Protein AF-A0A7C7RKV3-F1 (afdb_monomer_lite)

Foldseek 3Di:
DDDPDDALQAVLVVCVVPNDPDDDDDPCQQQVQPVHNVLSVVLNVQSVVCVVVVHHLVVSLVVRVSVVSRCVVRNHDHD

Secondary structure (DSSP, 8-state):
-B-S---GGGHHHHHHHH-SSS-B--HHHHHT-TT-HHHHHHHHHHHHHHHHTT--HHHHTTT-HHHHHHHHHH-SS--

pLDDT: mean 91.54, std 10.58, range [46.47, 98.31]

Sequence (79 aa):
AACGGVFPGSLEANILTFGQDQILMADEAIFFHPWGIRAGAKALREALDAIMRGEGVLMAAQTHDELKQAIEKWGYGPV

Structure (mmCIF, N/CA/C/O backbone):
data_AF-A0A7C7RKV3-F1
#
_entry.id   AF-A0A7C7RKV3-F1
#
loop_
_atom_site.group_PDB
_atom_site.id
_atom_site.type_symbol
_atom_site.label_atom_id
_atom_site.label_alt_id
_atom_site.label_comp_id
_atom_site.label_asym_id
_atom_site.label_entity_id
_atom_site.label_seq_id
_atom_site.pdbx_PDB_ins_code
_atom_site.Cartn_x
_atom_site.Cartn_y
_atom_site.Cartn_z
_atom_site.occupancy
_atom_site.B_iso_or_equiv
_atom_site.auth_seq_id
_atom_site.auth_comp_id
_atom_site.auth_asym_id
_atom_site.auth_atom_id
_atom_site.pdbx_PDB_model_num
ATOM 1 N N . ALA A 1 1 ? -16.295 9.363 0.936 1.00 49.22 1 ALA A N 1
ATOM 2 C CA . ALA A 1 1 ? -15.133 9.042 0.088 1.00 49.22 1 ALA A CA 1
ATOM 3 C C . ALA A 1 1 ? -13.989 9.948 0.512 1.00 49.22 1 ALA A C 1
ATOM 5 O O . ALA A 1 1 ? -14.191 11.158 0.545 1.00 49.22 1 ALA A O 1
ATOM 6 N N . ALA A 1 2 ? -12.842 9.387 0.895 1.00 53.75 2 ALA A N 1
ATOM 7 C CA . ALA A 1 2 ? -11.618 10.172 1.048 1.00 53.75 2 ALA A CA 1
ATOM 8 C C . ALA A 1 2 ? -11.092 10.524 -0.356 1.00 53.75 2 ALA A C 1
ATOM 10 O O . ALA A 1 2 ? -11.069 9.652 -1.222 1.00 53.75 2 ALA A O 1
ATOM 11 N N . CYS A 1 3 ? -10.741 11.789 -0.595 1.00 46.47 3 CYS A N 1
ATOM 12 C CA . CYS A 1 3 ? -10.280 12.294 -1.890 1.00 46.47 3 CYS A CA 1
ATOM 13 C C . CYS A 1 3 ? -8.885 12.906 -1.706 1.00 46.47 3 CYS A C 1
ATOM 15 O O . CYS A 1 3 ? -8.753 13.888 -0.978 1.00 46.47 3 CYS A O 1
ATOM 17 N N . GLY A 1 4 ? -7.875 12.322 -2.359 1.00 58.44 4 GLY A N 1
ATOM 18 C CA . GLY A 1 4 ? -6.464 12.714 -2.251 1.00 58.44 4 GLY A CA 1
ATOM 19 C C . GLY A 1 4 ? -5.707 11.998 -1.123 1.00 58.44 4 GLY A C 1
ATOM 20 O O . GLY A 1 4 ? -6.232 11.806 -0.029 1.00 58.44 4 GLY A O 1
ATOM 21 N N . GLY A 1 5 ? -4.470 11.571 -1.402 1.00 73.88 5 GLY A N 1
ATOM 22 C CA . GLY A 1 5 ? -3.567 10.951 -0.417 1.00 73.88 5 GLY A CA 1
ATOM 23 C C . GLY A 1 5 ? -3.881 9.497 -0.032 1.00 73.88 5 GLY A C 1
ATOM 24 O O . GLY A 1 5 ? -3.309 8.962 0.914 1.00 73.88 5 GLY A O 1
ATOM 25 N N . VAL A 1 6 ? -4.774 8.806 -0.742 1.00 86.25 6 VAL A N 1
ATOM 26 C CA . VAL A 1 6 ? -5.037 7.386 -0.466 1.00 86.25 6 VAL A CA 1
ATOM 27 C C . VAL A 1 6 ? -3.984 6.534 -1.173 1.00 86.25 6 VAL A C 1
ATOM 29 O O . VAL A 1 6 ? -4.060 6.282 -2.374 1.00 86.25 6 VAL A O 1
ATOM 32 N N . PHE A 1 7 ? -2.999 6.080 -0.409 1.00 93.00 7 PHE A N 1
ATOM 33 C CA . PHE A 1 7 ? -1.948 5.158 -0.830 1.00 93.00 7 PHE A CA 1
ATOM 34 C C . PHE A 1 7 ? -1.871 3.990 0.162 1.0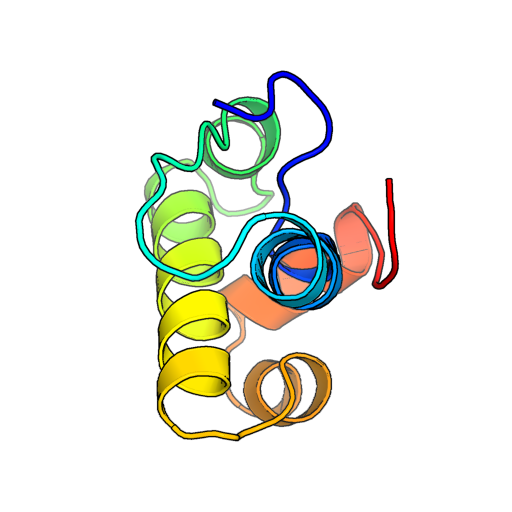0 93.00 7 PHE A C 1
ATOM 36 O O . PHE A 1 7 ? -2.424 4.085 1.258 1.00 93.00 7 PHE A O 1
ATOM 43 N N . PRO A 1 8 ? -1.216 2.866 -0.181 1.00 94.88 8 PRO A N 1
ATOM 44 C CA . PRO A 1 8 ? -1.246 1.668 0.661 1.00 94.88 8 PRO A CA 1
ATOM 45 C C . PRO A 1 8 ? -0.853 1.915 2.126 1.00 94.88 8 PRO A C 1
ATOM 47 O O . PRO A 1 8 ? -1.490 1.382 3.031 1.00 94.88 8 PRO A O 1
ATOM 50 N N . GLY A 1 9 ? 0.128 2.791 2.365 1.00 94.12 9 GLY A N 1
ATOM 51 C CA . GLY A 1 9 ? 0.581 3.163 3.706 1.00 94.12 9 GLY A CA 1
ATOM 52 C C . GLY A 1 9 ? -0.379 4.035 4.529 1.00 94.12 9 GLY A C 1
ATOM 53 O O . GLY A 1 9 ? -0.169 4.147 5.734 1.00 94.12 9 GLY A O 1
ATOM 54 N N . SER A 1 10 ? -1.423 4.623 3.929 1.00 94.00 10 SER A N 1
ATOM 55 C CA . SER A 1 10 ? -2.431 5.430 4.638 1.00 94.00 10 SER A CA 1
ATOM 56 C C . SER A 1 10 ? -3.731 4.671 4.935 1.00 94.00 10 SER A C 1
ATOM 58 O O . SER A 1 10 ? -4.582 5.168 5.678 1.00 94.00 10 SER A O 1
ATOM 60 N N . LEU A 1 11 ? -3.887 3.443 4.417 1.00 93.88 11 LEU A N 1
ATOM 61 C CA . LEU A 1 11 ? -5.132 2.674 4.530 1.00 93.88 11 LEU A CA 1
ATOM 62 C C . LEU A 1 11 ? -5.505 2.300 5.968 1.00 93.88 11 LEU A C 1
ATOM 64 O O . LEU A 1 11 ? -6.683 2.349 6.308 1.00 93.88 11 LEU A O 1
ATOM 68 N N . GLU A 1 12 ? -4.538 1.965 6.824 1.00 92.69 12 GLU A N 1
ATOM 69 C CA . GLU A 1 12 ? -4.817 1.642 8.233 1.00 92.69 12 GLU A CA 1
ATOM 70 C C . GLU A 1 12 ? -5.425 2.834 8.970 1.00 92.69 12 GLU A C 1
ATOM 72 O O . GLU A 1 12 ? -6.481 2.707 9.590 1.00 92.69 12 GLU A O 1
ATOM 77 N N . ALA A 1 13 ? -4.800 4.009 8.849 1.00 91.56 13 ALA A N 1
ATOM 78 C CA . ALA A 1 13 ? -5.303 5.239 9.452 1.00 91.56 13 ALA A CA 1
ATOM 79 C C . ALA A 1 13 ? -6.679 5.614 8.884 1.00 91.56 13 ALA A C 1
ATOM 81 O O . ALA A 1 13 ? -7.575 6.024 9.624 1.00 91.56 13 ALA A O 1
ATOM 82 N N . ASN A 1 14 ? -6.867 5.431 7.576 1.00 92.31 14 ASN A N 1
ATOM 83 C CA . ASN A 1 14 ? -8.127 5.709 6.906 1.00 92.31 14 ASN A CA 1
ATOM 84 C C . ASN A 1 14 ? -9.265 4.802 7.413 1.00 92.31 14 ASN A C 1
ATOM 86 O O . ASN A 1 14 ? -10.324 5.302 7.788 1.00 92.31 14 ASN A O 1
ATOM 90 N N . ILE A 1 15 ? -9.038 3.490 7.497 1.00 92.12 15 ILE A N 1
ATOM 91 C CA . ILE A 1 15 ? -10.031 2.517 7.979 1.00 92.12 15 ILE A CA 1
ATOM 92 C C . ILE A 1 15 ? -10.322 2.710 9.468 1.00 92.12 15 ILE A C 1
ATOM 94 O O . ILE A 1 15 ? -11.478 2.623 9.876 1.00 92.12 15 ILE A O 1
ATOM 98 N N . LEU A 1 16 ? -9.305 3.022 10.275 1.00 91.62 16 LEU A N 1
ATOM 99 C CA . LEU A 1 16 ? -9.492 3.339 11.691 1.00 91.62 16 LEU A CA 1
ATOM 100 C C . LEU A 1 16 ? -10.376 4.582 11.882 1.00 91.62 16 LEU A C 1
ATOM 102 O O . LEU A 1 16 ? -11.185 4.627 12.804 1.00 91.62 16 LEU A O 1
ATOM 106 N N . THR A 1 17 ? -10.227 5.579 11.006 1.00 91.88 17 THR A N 1
ATOM 107 C CA . THR A 1 17 ? -10.931 6.865 11.113 1.00 91.88 17 THR A CA 1
ATOM 108 C C . THR A 1 17 ? -12.357 6.803 10.570 1.00 91.88 17 THR A C 1
ATOM 110 O O . THR A 1 17 ? -13.280 7.316 11.198 1.00 91.88 17 THR A O 1
ATOM 113 N N . PHE A 1 18 ? -12.549 6.198 9.396 1.00 91.12 18 PHE A N 1
ATOM 114 C CA . PHE A 1 18 ? -13.820 6.241 8.665 1.00 91.12 18 PHE A CA 1
ATOM 115 C C . PHE A 1 18 ? -14.608 4.926 8.718 1.00 91.12 18 PHE A C 1
ATOM 117 O O . PHE A 1 18 ? -15.742 4.873 8.246 1.00 91.12 18 PHE A O 1
ATOM 124 N N . GLY A 1 19 ? -14.039 3.875 9.309 1.00 92.00 19 GLY A N 1
ATOM 125 C CA . GLY A 1 19 ? -14.620 2.538 9.324 1.00 92.00 19 GLY A CA 1
ATOM 126 C C . GLY A 1 19 ? -14.359 1.764 8.031 1.00 92.00 19 GLY A C 1
ATOM 127 O O . GLY A 1 19 ? -13.646 2.205 7.132 1.00 92.00 19 GLY A O 1
ATOM 128 N N . GLN A 1 20 ? -14.918 0.559 7.945 1.00 91.81 20 GLN A N 1
ATOM 129 C CA . GLN A 1 20 ? -14.713 -0.344 6.803 1.00 91.81 20 GLN A CA 1
ATOM 130 C C . GLN A 1 20 ? -15.756 -0.163 5.691 1.00 91.81 20 GLN A C 1
ATOM 132 O O . GLN A 1 20 ? -15.481 -0.501 4.542 1.00 91.81 20 GLN A O 1
ATOM 137 N N . ASP A 1 21 ? -16.933 0.380 6.012 1.00 94.00 21 ASP A N 1
ATOM 138 C CA . ASP A 1 21 ? -18.018 0.596 5.050 1.00 94.00 21 ASP A CA 1
ATOM 139 C C . ASP A 1 21 ? -17.820 1.917 4.294 1.00 94.00 21 ASP A C 1
ATOM 141 O O . ASP A 1 21 ? -18.461 2.937 4.554 1.00 94.00 21 ASP A O 1
ATOM 145 N N . GLN A 1 22 ? -16.829 1.920 3.404 1.00 90.00 22 GLN A N 1
ATOM 146 C CA . GLN A 1 22 ? -16.446 3.095 2.637 1.00 90.00 22 GLN A CA 1
ATOM 147 C C . GLN A 1 22 ? -15.862 2.741 1.268 1.00 90.00 22 GLN A C 1
ATOM 149 O O . GLN A 1 22 ? -15.405 1.630 1.011 1.00 90.00 22 GLN A O 1
ATOM 154 N N . ILE A 1 23 ? -15.833 3.745 0.392 1.00 89.75 23 ILE A N 1
ATOM 155 C CA . ILE A 1 23 ? -15.155 3.676 -0.902 1.00 89.75 23 ILE A CA 1
ATOM 156 C C . ILE A 1 23 ? -13.826 4.424 -0.797 1.00 89.75 23 ILE A C 1
ATOM 158 O O . ILE A 1 23 ? -13.801 5.627 -0.511 1.00 89.75 23 ILE A O 1
ATOM 162 N N . LEU A 1 24 ? -12.741 3.701 -1.075 1.00 89.19 24 LEU A N 1
ATOM 163 C CA . LEU A 1 24 ? -11.384 4.228 -1.182 1.00 89.19 24 LEU A CA 1
ATOM 164 C C . LEU A 1 24 ? -11.128 4.692 -2.620 1.00 89.19 24 LEU A C 1
ATOM 166 O O . LEU A 1 24 ? -11.210 3.898 -3.557 1.00 89.19 24 LEU A O 1
ATOM 170 N N . MET A 1 25 ? -10.802 5.971 -2.798 1.00 89.44 25 MET A N 1
ATOM 171 C CA . MET A 1 25 ? -10.376 6.517 -4.087 1.00 89.44 25 MET A CA 1
ATOM 172 C C . MET A 1 25 ? -8.858 6.681 -4.081 1.00 89.44 25 MET A C 1
ATOM 174 O O . MET A 1 25 ? -8.345 7.644 -3.523 1.00 89.44 25 MET A O 1
ATOM 178 N N . ALA A 1 26 ? -8.158 5.719 -4.679 1.00 87.69 26 ALA A N 1
ATOM 179 C CA . ALA A 1 26 ? -6.699 5.648 -4.708 1.00 87.69 26 ALA A CA 1
ATOM 180 C C . ALA A 1 26 ? -6.167 5.946 -6.118 1.00 87.69 26 ALA A C 1
ATOM 182 O O . ALA A 1 26 ? -5.658 5.073 -6.817 1.00 87.69 26 ALA A O 1
ATOM 183 N N . ASP A 1 27 ? -6.361 7.183 -6.558 1.00 87.62 27 ASP A N 1
ATOM 184 C CA . ASP A 1 27 ? -5.992 7.683 -7.881 1.00 87.62 27 ASP A CA 1
ATOM 185 C C . ASP A 1 27 ? -4.481 7.584 -8.149 1.00 87.62 27 ASP A C 1
ATOM 187 O O . ASP A 1 27 ? -4.023 6.722 -8.905 1.00 87.62 27 ASP A O 1
ATOM 191 N N . GLU A 1 28 ? -3.688 8.435 -7.507 1.00 89.00 28 GLU A N 1
ATOM 192 C CA . GLU A 1 28 ? -2.254 8.567 -7.747 1.00 89.00 28 GLU A CA 1
ATOM 193 C C . GLU A 1 28 ? -1.496 7.287 -7.390 1.00 89.00 28 GLU A C 1
ATOM 195 O O . GLU A 1 28 ? -0.555 6.901 -8.088 1.00 89.00 28 GLU A O 1
ATOM 200 N N . ALA A 1 29 ? -1.943 6.590 -6.343 1.00 91.19 29 ALA A N 1
ATOM 201 C CA . ALA A 1 29 ? -1.354 5.332 -5.905 1.00 91.19 29 ALA A CA 1
ATOM 202 C C . ALA A 1 29 ? -1.472 4.221 -6.962 1.00 91.19 29 ALA A C 1
ATOM 204 O O . ALA A 1 29 ? -0.577 3.381 -7.074 1.00 91.19 29 ALA A O 1
ATOM 205 N N . ILE A 1 30 ? -2.543 4.224 -7.766 1.00 94.75 30 ILE A N 1
ATOM 206 C CA . ILE A 1 30 ? -2.710 3.283 -8.877 1.00 94.75 30 ILE A CA 1
ATOM 207 C C . ILE A 1 30 ? -1.933 3.769 -10.099 1.00 94.75 30 ILE A C 1
ATOM 209 O O . ILE A 1 30 ? -1.087 3.041 -10.623 1.00 94.75 30 ILE A O 1
ATOM 213 N N . PHE A 1 31 ? -2.208 4.988 -10.570 1.00 94.31 31 PHE A N 1
ATOM 214 C CA . PHE A 1 31 ? -1.689 5.458 -11.858 1.00 94.31 31 PHE A CA 1
ATOM 215 C C . PHE A 1 31 ? -0.180 5.693 -11.856 1.00 94.31 31 PHE A C 1
ATOM 217 O O . PHE A 1 31 ? 0.471 5.455 -12.874 1.00 94.31 31 PHE A O 1
ATOM 224 N N . PHE A 1 32 ? 0.387 6.118 -10.726 1.00 94.94 32 PHE A N 1
ATOM 225 C CA . PHE A 1 32 ? 1.800 6.471 -10.624 1.00 94.94 32 PHE A CA 1
ATOM 226 C C . PHE A 1 32 ? 2.635 5.433 -9.876 1.00 94.94 32 PHE A C 1
ATOM 228 O O . PHE A 1 32 ? 3.749 5.743 -9.454 1.00 94.94 32 PHE A O 1
ATOM 235 N N . HIS A 1 33 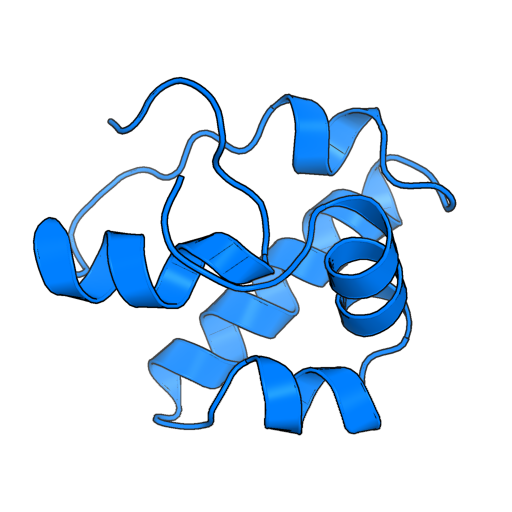? 2.164 4.196 -9.719 1.00 97.06 33 HIS A N 1
ATOM 236 C CA . HIS A 1 33 ? 3.011 3.137 -9.174 1.00 97.06 33 HIS A CA 1
ATOM 237 C C . HIS A 1 33 ? 4.252 2.905 -10.059 1.00 97.06 33 HIS A C 1
ATOM 239 O O . HIS A 1 33 ? 4.098 2.807 -11.280 1.00 97.06 33 HIS A O 1
ATOM 245 N N . PRO A 1 34 ? 5.476 2.783 -9.496 1.00 96.81 34 PRO A N 1
ATOM 246 C CA . PRO A 1 34 ? 6.708 2.632 -10.284 1.00 96.81 34 PRO A CA 1
ATOM 247 C C . PRO A 1 34 ? 6.686 1.462 -11.273 1.00 96.81 34 PRO A C 1
ATOM 249 O O . PRO A 1 34 ? 7.300 1.527 -12.332 1.00 96.81 34 PRO A O 1
ATOM 252 N N . TRP A 1 35 ? 5.955 0.397 -10.940 1.00 97.75 35 TRP A N 1
ATOM 253 C CA . TRP A 1 35 ? 5.800 -0.799 -11.782 1.00 97.75 35 TRP A CA 1
ATOM 254 C C . TRP A 1 35 ? 4.485 -0.826 -12.580 1.00 97.75 35 TRP A C 1
ATOM 256 O O . TRP A 1 35 ? 4.059 -1.870 -13.072 1.00 97.7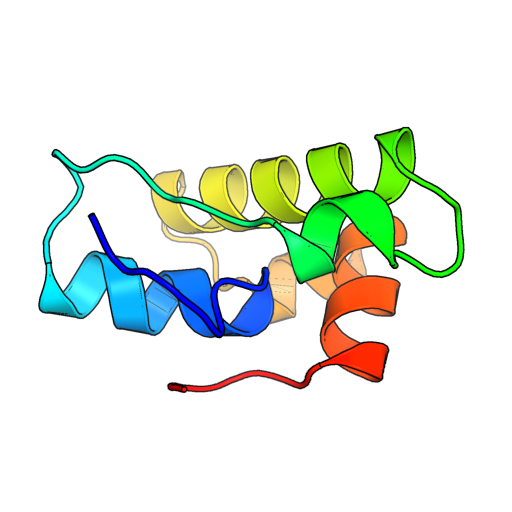5 35 TRP A O 1
ATOM 266 N N . GLY A 1 36 ? 3.829 0.328 -12.712 1.00 97.31 36 GLY A N 1
ATOM 267 C CA . GLY A 1 36 ? 2.631 0.522 -13.522 1.00 97.31 36 GLY A CA 1
ATOM 268 C C . GLY A 1 36 ? 1.307 0.219 -12.814 1.00 97.31 36 GLY A C 1
ATOM 269 O O . GLY A 1 36 ? 1.256 -0.262 -11.683 1.00 97.31 36 GLY A O 1
ATOM 270 N N . ILE A 1 37 ? 0.212 0.485 -13.533 1.00 97.44 37 ILE A N 1
ATOM 271 C CA . ILE A 1 37 ? -1.173 0.510 -13.023 1.00 97.44 37 ILE A CA 1
ATOM 272 C C . ILE A 1 37 ? -1.563 -0.781 -12.293 1.00 97.44 37 ILE A C 1
ATOM 274 O O . ILE A 1 37 ? -2.137 -0.742 -11.206 1.00 97.44 37 ILE A O 1
ATOM 278 N N . ARG A 1 38 ? -1.241 -1.944 -12.876 1.00 97.88 38 ARG A N 1
ATOM 279 C CA . ARG A 1 38 ? -1.569 -3.248 -12.276 1.00 97.88 38 ARG A CA 1
ATOM 280 C C . ARG A 1 38 ? -0.886 -3.429 -10.922 1.00 97.88 38 ARG A C 1
ATOM 282 O O . ARG A 1 38 ? -1.515 -3.949 -10.007 1.00 97.88 38 ARG A O 1
ATOM 289 N N . ALA A 1 39 ? 0.369 -3.002 -10.805 1.00 97.94 39 ALA A N 1
ATOM 290 C CA . ALA A 1 39 ? 1.117 -3.099 -9.562 1.00 97.94 39 ALA A CA 1
ATOM 291 C C . ALA A 1 39 ? 0.557 -2.146 -8.497 1.00 97.94 39 ALA A C 1
ATOM 293 O O . ALA A 1 39 ? 0.386 -2.559 -7.359 1.00 97.94 39 ALA A O 1
ATOM 294 N N . GLY A 1 40 ? 0.149 -0.930 -8.875 1.00 96.88 40 GLY A N 1
ATOM 295 C CA . GLY A 1 40 ? -0.515 -0.003 -7.950 1.00 96.88 40 GLY A CA 1
ATOM 296 C C . GLY A 1 40 ? -1.840 -0.542 -7.404 1.00 96.88 40 GLY A C 1
ATOM 297 O O . GLY A 1 40 ? -2.074 -0.530 -6.196 1.00 96.88 40 GLY A O 1
ATOM 298 N N . ALA A 1 41 ? -2.683 -1.105 -8.276 1.00 97.00 41 ALA A N 1
ATOM 299 C CA . ALA A 1 41 ? -3.921 -1.761 -7.850 1.00 97.00 41 ALA A CA 1
ATOM 300 C C . ALA A 1 41 ? -3.655 -2.979 -6.946 1.00 97.00 41 ALA A C 1
ATOM 302 O O . ALA A 1 41 ? -4.367 -3.189 -5.963 1.00 97.00 41 ALA A O 1
ATOM 303 N N . LYS A 1 42 ? -2.617 -3.767 -7.256 1.00 98.06 42 LYS A N 1
ATOM 304 C CA . LYS A 1 42 ? -2.209 -4.922 -6.450 1.00 98.06 42 LYS A CA 1
ATOM 305 C C . LYS A 1 42 ? -1.707 -4.499 -5.066 1.00 98.06 42 LYS A C 1
ATOM 307 O O . LYS A 1 42 ? -2.209 -5.032 -4.085 1.00 98.06 42 LYS A O 1
ATOM 312 N N . ALA A 1 43 ? -0.838 -3.494 -4.977 1.00 98.00 43 ALA A N 1
ATOM 313 C CA . ALA A 1 43 ? -0.327 -2.963 -3.713 1.00 98.00 43 ALA A CA 1
ATOM 314 C C . ALA A 1 43 ? -1.457 -2.526 -2.762 1.00 98.00 43 ALA A C 1
ATOM 316 O O . ALA A 1 43 ? -1.438 -2.833 -1.572 1.00 98.00 43 ALA A O 1
ATOM 317 N N . LEU A 1 44 ? -2.483 -1.846 -3.288 1.00 96.44 44 LEU A N 1
ATOM 318 C CA . LEU A 1 44 ? -3.660 -1.453 -2.503 1.00 96.44 44 LEU A CA 1
ATOM 319 C C . LEU A 1 44 ? -4.465 -2.656 -2.012 1.00 96.44 44 LEU A C 1
ATOM 321 O O . LEU A 1 44 ? -4.917 -2.667 -0.869 1.00 96.44 44 LEU A O 1
ATOM 325 N N . ARG A 1 45 ? -4.649 -3.666 -2.869 1.00 96.75 45 ARG A N 1
ATOM 326 C CA . ARG A 1 45 ? -5.359 -4.895 -2.503 1.00 96.75 45 ARG A CA 1
ATOM 327 C C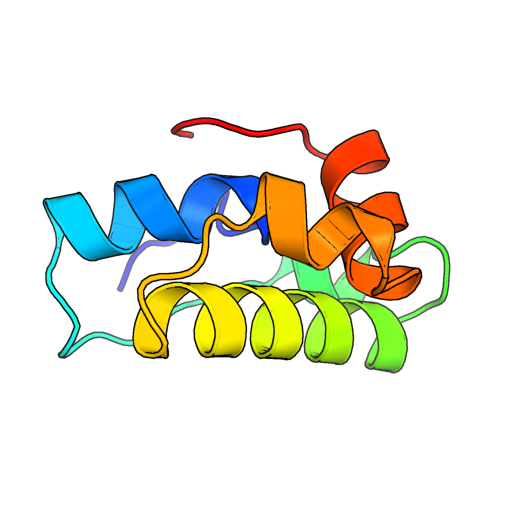 . ARG A 1 45 ? -4.603 -5.668 -1.426 1.00 96.75 45 ARG A C 1
ATOM 329 O O . ARG A 1 45 ? -5.227 -6.082 -0.457 1.00 96.75 45 ARG A O 1
ATOM 336 N N . GLU A 1 46 ? -3.287 -5.795 -1.560 1.00 97.56 46 GLU A N 1
ATOM 337 C CA . GLU A 1 46 ? -2.418 -6.462 -0.585 1.00 97.56 46 GLU A CA 1
ATOM 338 C C . GLU A 1 46 ? -2.448 -5.760 0.775 1.00 97.56 46 GLU A C 1
ATOM 340 O O . GLU A 1 46 ? -2.630 -6.421 1.797 1.00 97.56 46 GLU A O 1
ATOM 345 N N . ALA A 1 47 ? -2.357 -4.425 0.798 1.00 96.94 47 ALA A N 1
ATOM 346 C CA . ALA A 1 47 ? -2.509 -3.656 2.031 1.00 96.94 47 ALA A CA 1
ATOM 347 C C . ALA A 1 47 ? -3.892 -3.861 2.659 1.00 96.94 47 ALA A C 1
ATOM 349 O O . ALA A 1 47 ? -3.993 -4.141 3.849 1.00 96.94 47 ALA A O 1
ATOM 350 N N . LEU A 1 48 ? -4.964 -3.776 1.868 1.00 95.75 48 LEU A N 1
ATOM 351 C CA . LEU A 1 48 ? -6.317 -3.967 2.381 1.00 95.75 48 LEU A CA 1
ATOM 352 C C . LEU A 1 48 ? -6.538 -5.401 2.896 1.00 95.75 48 LEU A C 1
ATOM 354 O O . LEU A 1 48 ? -7.156 -5.575 3.940 1.00 95.75 48 LEU A O 1
ATOM 358 N N . ASP A 1 49 ? -6.010 -6.423 2.217 1.00 96.44 49 ASP A N 1
ATOM 359 C CA . ASP A 1 49 ? -6.072 -7.822 2.664 1.00 96.44 49 ASP A CA 1
ATOM 360 C C . ASP A 1 49 ? -5.314 -8.054 3.968 1.00 96.44 49 ASP A C 1
ATOM 362 O O . ASP A 1 49 ? -5.766 -8.841 4.799 1.00 96.44 49 ASP A O 1
ATOM 366 N N . ALA A 1 50 ? -4.171 -7.393 4.158 1.00 96.75 50 ALA A N 1
ATOM 367 C CA . ALA A 1 50 ? -3.447 -7.428 5.423 1.00 96.75 50 ALA A CA 1
ATOM 368 C C . ALA A 1 50 ? -4.307 -6.838 6.552 1.00 96.75 50 ALA A C 1
ATOM 370 O O . ALA A 1 50 ? -4.573 -7.516 7.544 1.00 96.75 50 ALA A O 1
ATOM 371 N N . ILE A 1 51 ? -4.865 -5.641 6.341 1.00 95.31 51 ILE A N 1
ATOM 372 C CA . ILE A 1 51 ? -5.707 -4.959 7.337 1.00 95.31 51 ILE A CA 1
ATOM 373 C C . ILE A 1 51 ? -6.942 -5.795 7.688 1.00 95.31 51 ILE A C 1
ATOM 375 O O . ILE A 1 51 ? -7.282 -5.935 8.862 1.00 95.31 51 ILE A O 1
ATOM 379 N N . MET A 1 52 ? -7.607 -6.393 6.694 1.00 94.25 52 MET A N 1
ATOM 380 C CA . MET A 1 52 ? -8.775 -7.255 6.926 1.00 94.25 52 MET A CA 1
ATOM 381 C C . MET A 1 52 ? -8.429 -8.533 7.701 1.00 94.25 52 MET A C 1
ATOM 383 O O . MET A 1 52 ? -9.280 -9.058 8.416 1.00 94.25 52 MET A O 1
ATOM 387 N N . ARG A 1 53 ? -7.190 -9.027 7.593 1.00 95.75 53 ARG A N 1
ATOM 388 C CA . ARG A 1 53 ? -6.681 -10.157 8.388 1.00 95.75 53 ARG A CA 1
ATOM 389 C C . ARG A 1 53 ? -6.201 -9.751 9.786 1.00 95.75 53 ARG A C 1
ATOM 391 O O . ARG A 1 53 ? -5.823 -10.622 10.563 1.00 95.75 53 ARG A O 1
ATOM 398 N N . GLY A 1 54 ? -6.224 -8.459 10.122 1.00 94.25 54 GLY A N 1
ATOM 399 C CA . GLY A 1 54 ? -5.626 -7.940 11.355 1.00 94.25 54 GLY A CA 1
ATOM 400 C C . GLY A 1 54 ? -4.094 -7.962 11.334 1.00 94.25 54 GLY A C 1
ATOM 401 O O . GLY A 1 54 ? -3.460 -7.890 12.385 1.00 94.25 54 GLY A O 1
ATOM 402 N N . GLU A 1 55 ? -3.498 -8.087 10.148 1.00 94.38 55 GLU A N 1
ATOM 403 C CA . GLU A 1 55 ? -2.061 -7.995 9.921 1.00 94.38 55 GLU A CA 1
ATOM 404 C C . GLU A 1 55 ? -1.676 -6.532 9.665 1.00 94.38 55 GLU A C 1
ATOM 406 O O . GLU A 1 55 ? -2.422 -5.779 9.039 1.00 94.38 55 GLU A O 1
ATOM 411 N N . GLY A 1 56 ? -0.489 -6.126 10.118 1.00 92.62 56 GLY A N 1
ATOM 412 C CA . GLY A 1 56 ? 0.020 -4.784 9.836 1.00 92.62 56 GLY A CA 1
ATOM 413 C C . GLY A 1 56 ? 0.476 -4.634 8.383 1.00 92.62 56 GLY A C 1
ATOM 414 O O . GLY A 1 56 ? 1.171 -5.503 7.851 1.00 92.62 56 GLY A O 1
ATOM 415 N N . VAL A 1 57 ? 0.184 -3.497 7.755 1.00 95.62 57 VAL A N 1
ATOM 416 C CA . VAL A 1 57 ? 0.595 -3.190 6.371 1.00 95.62 57 VAL A CA 1
ATOM 417 C C . VAL A 1 57 ? 2.118 -3.244 6.197 1.00 95.62 57 VAL A C 1
ATOM 419 O O . VAL A 1 57 ? 2.608 -3.774 5.201 1.00 95.62 57 VAL A O 1
ATOM 422 N N . LEU A 1 58 ? 2.887 -2.777 7.188 1.00 95.81 58 LEU A N 1
ATOM 423 C CA . LEU A 1 58 ? 4.353 -2.884 7.177 1.00 95.81 58 LEU A CA 1
ATOM 424 C C . LEU A 1 58 ? 4.856 -4.331 7.275 1.00 95.81 58 LEU A C 1
ATOM 426 O O . LEU A 1 58 ? 5.929 -4.636 6.760 1.00 95.81 58 LEU A O 1
ATOM 430 N N . MET A 1 59 ? 4.100 -5.223 7.923 1.00 95.88 59 MET A N 1
ATOM 431 C CA . MET A 1 59 ? 4.433 -6.650 7.954 1.00 95.88 59 MET A CA 1
ATOM 432 C C . MET A 1 59 ? 4.175 -7.284 6.590 1.00 95.88 59 MET A C 1
ATOM 434 O O . MET A 1 59 ? 5.041 -7.984 6.073 1.00 95.88 59 MET A O 1
ATOM 438 N N . ALA A 1 60 ? 3.035 -6.977 5.969 1.00 96.56 60 ALA A N 1
ATOM 439 C CA . ALA A 1 60 ? 2.715 -7.451 4.626 1.00 96.56 60 ALA A CA 1
ATOM 440 C C . ALA A 1 60 ? 3.740 -6.967 3.582 1.00 96.56 60 ALA A C 1
ATOM 442 O O . ALA A 1 60 ? 4.169 -7.736 2.725 1.00 96.56 60 ALA A O 1
ATOM 443 N N . ALA A 1 61 ? 4.229 -5.731 3.693 1.00 97.00 61 ALA A N 1
ATOM 444 C CA . ALA A 1 61 ? 5.268 -5.200 2.809 1.00 97.00 61 ALA A CA 1
ATOM 445 C C . ALA A 1 61 ? 6.596 -5.982 2.840 1.00 97.00 61 ALA A C 1
ATOM 447 O O . ALA A 1 61 ? 7.426 -5.812 1.954 1.00 97.00 61 ALA A O 1
ATOM 448 N N . GLN A 1 62 ? 6.832 -6.853 3.825 1.00 96.94 62 GLN A N 1
ATOM 449 C CA . GLN A 1 62 ? 8.033 -7.697 3.836 1.00 96.94 62 GLN A CA 1
ATOM 450 C C . GLN A 1 62 ? 7.971 -8.830 2.805 1.00 96.94 62 GLN A C 1
ATOM 452 O O . GLN A 1 62 ? 9.017 -9.321 2.386 1.00 96.94 62 GLN A O 1
ATOM 457 N N . THR A 1 63 ? 6.768 -9.246 2.402 1.00 96.81 63 THR A N 1
ATOM 458 C CA . THR A 1 63 ? 6.540 -10.371 1.478 1.00 96.81 63 THR A CA 1
ATOM 459 C C . THR A 1 63 ? 5.824 -9.969 0.191 1.00 96.81 63 THR A C 1
ATOM 461 O O . THR A 1 63 ? 5.663 -10.800 -0.700 1.00 96.81 63 THR A O 1
ATOM 464 N N . HIS A 1 64 ? 5.376 -8.718 0.097 1.00 97.50 64 HIS A N 1
ATOM 465 C CA . HIS A 1 64 ? 4.630 -8.175 -1.031 1.00 97.50 64 HIS A CA 1
ATOM 466 C C . HIS A 1 64 ? 5.425 -7.045 -1.686 1.00 97.50 64 HIS A C 1
ATOM 468 O O . HIS A 1 64 ? 5.476 -5.928 -1.173 1.00 97.50 64 HIS A O 1
ATOM 474 N N . ASP A 1 65 ? 6.059 -7.350 -2.817 1.00 98.25 65 ASP A N 1
ATOM 475 C CA . ASP A 1 65 ? 6.997 -6.448 -3.487 1.00 98.25 65 ASP A CA 1
ATOM 476 C C . ASP A 1 65 ? 6.317 -5.178 -4.026 1.00 98.25 65 ASP A C 1
ATOM 478 O O . ASP A 1 65 ? 6.852 -4.079 -3.874 1.00 98.25 65 ASP A O 1
ATOM 482 N N . GLU A 1 66 ? 5.117 -5.292 -4.606 1.00 98.31 66 GLU A N 1
ATOM 483 C CA . GLU A 1 66 ? 4.348 -4.128 -5.058 1.00 98.31 66 GLU A CA 1
ATOM 484 C C . GLU A 1 66 ? 3.954 -3.223 -3.885 1.00 98.31 66 GLU A C 1
ATOM 486 O O . GLU A 1 66 ? 4.140 -2.006 -3.937 1.00 98.31 66 GLU A O 1
ATOM 491 N N . LEU A 1 67 ? 3.460 -3.813 -2.794 1.00 98.06 67 LEU A N 1
ATOM 492 C CA . LEU A 1 67 ? 3.149 -3.076 -1.574 1.00 98.06 67 LEU A CA 1
ATOM 493 C C . LEU A 1 67 ? 4.385 -2.380 -0.993 1.00 98.06 67 LEU A C 1
ATOM 495 O O . LEU A 1 67 ? 4.329 -1.194 -0.667 1.00 98.06 67 LEU A O 1
ATOM 499 N N . LYS A 1 68 ? 5.512 -3.088 -0.901 1.00 98.19 68 LYS A N 1
ATOM 500 C CA . LYS A 1 68 ? 6.778 -2.522 -0.435 1.00 98.19 68 LYS A CA 1
ATOM 501 C C . LYS A 1 68 ? 7.185 -1.316 -1.266 1.00 98.19 68 LYS A C 1
ATOM 503 O O . LYS A 1 68 ? 7.464 -0.254 -0.713 1.00 98.19 68 LYS A O 1
ATOM 508 N N . GLN A 1 69 ? 7.161 -1.463 -2.588 1.00 98.00 69 GLN A N 1
ATOM 509 C CA . GLN A 1 69 ? 7.549 -0.400 -3.502 1.00 98.00 69 GLN A CA 1
ATOM 510 C C . GLN A 1 69 ? 6.635 0.826 -3.380 1.00 98.00 69 GLN A C 1
ATOM 512 O O . GLN A 1 69 ? 7.106 1.962 -3.502 1.00 98.00 69 GLN A O 1
ATOM 517 N N . ALA A 1 70 ? 5.343 0.615 -3.119 1.00 96.81 70 ALA A N 1
ATOM 518 C CA . ALA A 1 70 ? 4.409 1.693 -2.841 1.00 96.81 7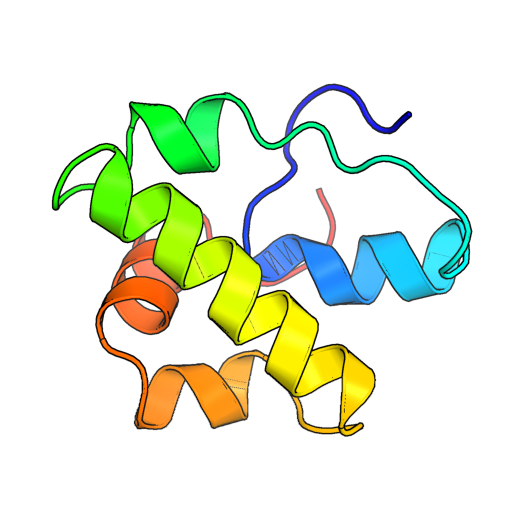0 ALA A CA 1
ATOM 519 C C . ALA A 1 70 ? 4.738 2.410 -1.520 1.00 96.81 70 ALA A C 1
ATOM 521 O O . ALA A 1 70 ? 4.806 3.639 -1.488 1.00 96.81 70 ALA A O 1
ATOM 522 N N . ILE A 1 71 ? 5.004 1.670 -0.443 1.00 96.38 71 ILE A N 1
ATOM 523 C CA . ILE A 1 71 ? 5.379 2.267 0.848 1.00 96.38 71 ILE A CA 1
ATOM 524 C C . ILE A 1 71 ? 6.694 3.046 0.738 1.00 96.38 71 ILE A C 1
ATOM 526 O O . ILE A 1 71 ? 6.797 4.136 1.286 1.00 96.38 71 ILE A O 1
ATOM 530 N N . GLU A 1 72 ? 7.682 2.552 -0.006 1.00 96.25 72 GLU A N 1
ATOM 531 C CA . GLU A 1 72 ? 8.930 3.290 -0.243 1.00 96.25 72 GLU A CA 1
ATOM 532 C C . GLU A 1 72 ? 8.700 4.609 -0.991 1.00 96.25 72 GLU A C 1
ATOM 534 O O . GLU A 1 72 ? 9.395 5.593 -0.741 1.00 96.25 72 GLU A O 1
ATOM 539 N N . LYS A 1 73 ? 7.719 4.648 -1.901 1.00 95.12 73 LYS A N 1
ATOM 540 C CA . LYS A 1 73 ? 7.410 5.844 -2.688 1.00 95.12 73 LYS A CA 1
ATOM 541 C C . LYS A 1 73 ? 6.612 6.890 -1.907 1.00 95.12 73 LYS A C 1
ATOM 543 O O . LYS A 1 73 ? 6.912 8.075 -2.022 1.00 95.12 73 LYS A O 1
ATOM 548 N N . TRP A 1 74 ? 5.571 6.472 -1.189 1.00 93.62 74 TRP A N 1
ATOM 549 C CA . TRP A 1 74 ? 4.599 7.387 -0.567 1.00 93.62 74 TRP A CA 1
ATOM 550 C C . TRP A 1 74 ? 4.676 7.438 0.961 1.00 93.62 74 TRP A C 1
ATOM 552 O O . TRP A 1 74 ? 4.083 8.320 1.574 1.00 93.62 74 TRP A O 1
ATOM 562 N N . GLY A 1 75 ? 5.433 6.536 1.581 1.00 93.56 75 GLY A N 1
ATOM 56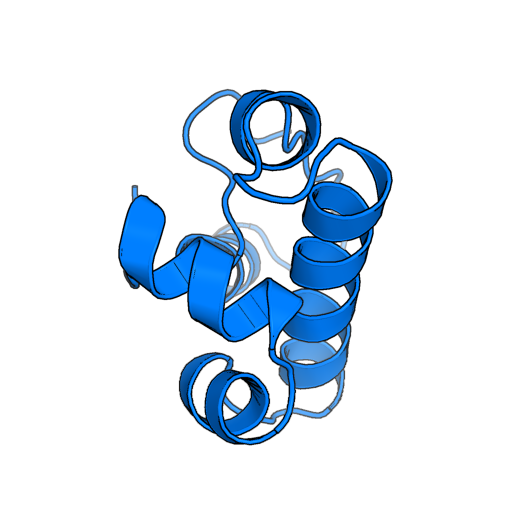3 C CA . GLY A 1 75 ? 5.559 6.427 3.028 1.00 93.56 75 GLY A CA 1
ATOM 564 C C . GLY A 1 75 ? 4.454 5.596 3.682 1.00 93.56 75 GLY A C 1
ATOM 565 O O . GLY A 1 75 ? 3.609 4.977 3.031 1.00 93.56 75 GLY A O 1
ATOM 566 N N . TYR A 1 76 ? 4.496 5.576 5.013 1.00 94.00 76 TYR A N 1
ATOM 567 C CA . TYR A 1 76 ? 3.533 4.908 5.882 1.00 94.00 76 TYR A CA 1
ATOM 568 C C . TYR A 1 76 ? 3.110 5.868 6.993 1.00 94.00 76 TYR A C 1
ATOM 570 O O . TYR A 1 76 ? 3.964 6.448 7.666 1.00 94.00 76 TYR A O 1
ATOM 578 N N . GLY A 1 77 ? 1.802 6.034 7.172 1.00 86.75 77 GLY A N 1
ATOM 579 C CA . GLY A 1 77 ? 1.232 6.990 8.114 1.00 86.75 77 GLY A CA 1
ATOM 580 C C . GLY A 1 77 ? -0.036 7.663 7.582 1.00 86.75 77 GLY A C 1
ATOM 581 O O . GLY A 1 77 ? -0.445 7.416 6.444 1.00 86.75 77 GLY A O 1
ATOM 582 N N . PRO A 1 78 ? -0.687 8.496 8.410 1.00 78.81 78 PRO A N 1
ATOM 583 C CA . PRO A 1 78 ? -1.808 9.312 7.960 1.00 78.81 78 PRO A CA 1
ATOM 584 C C . PRO A 1 78 ? -1.366 10.303 6.872 1.00 78.81 78 PRO A C 1
ATOM 586 O O . PRO A 1 78 ? -0.194 10.677 6.804 1.00 78.81 78 PRO A O 1
ATOM 589 N N . VAL A 1 79 ? -2.327 10.707 6.038 1.00 65.25 79 VAL A N 1
ATOM 590 C CA . VAL A 1 79 ? -2.186 11.812 5.073 1.00 65.25 79 VAL A CA 1
ATOM 591 C C . VAL A 1 79 ? -2.183 13.143 5.805 1.00 65.25 79 VAL A C 1
ATOM 593 O O . VAL A 1 79 ? -3.046 13.299 6.700 1.00 65.25 79 VAL A O 1
#

Radius of gyration: 11.05 Å; chains: 1; bounding box: 27×23×25 Å